Protein AF-A0A7S4L5T1-F1 (afdb_monomer_lite)

pLDDT: mean 71.1, std 13.65, range [40.5, 86.56]

Organism: NCBI:txid180227

Secondary structure (DSSP, 8-state):
---SSSSS-TTT---EEE-S--HHHHHHHHHHHTTS-HHHHTTEEE--SHHHHHHHHHHHS-TTTSBGGGTSSB--HHHHHHHTSS---

Sequence (89 aa):
MSDVDNDQYPERLGSLVVVNAPKALAVSWAIIRSWLDKRTQQKIQILHGRDEYLPVLTAMIDEDVIPVEYGGKGENLKGKKEAQMGESE

Structure (mmCIF, N/CA/C/O backbone):
data_AF-A0A7S4L5T1-F1
#
_entry.id   AF-A0A7S4L5T1-F1
#
loop_
_atom_site.group_PDB
_atom_site.id
_atom_site.type_symbol
_atom_site.label_atom_id
_atom_site.label_alt_id
_atom_site.label_comp_id
_atom_site.label_asym_id
_atom_site.label_entity_id
_atom_site.label_seq_id
_atom_site.pdbx_PDB_ins_code
_atom_site.Cartn_x
_atom_site.Cartn_y
_atom_site.Cartn_z
_atom_site.occupancy
_atom_site.B_iso_or_equiv
_atom_site.auth_seq_id
_atom_site.auth_comp_id
_atom_site.auth_asym_id
_atom_site.auth_atom_id
_atom_site.pdbx_PDB_model_num
ATOM 1 N N . MET A 1 1 ? 8.046 -27.665 -12.177 1.00 41.31 1 MET A N 1
ATOM 2 C CA . MET A 1 1 ? 7.380 -27.120 -13.376 1.00 41.31 1 MET A CA 1
ATOM 3 C C . MET A 1 1 ? 6.181 -26.328 -12.893 1.00 41.31 1 MET A C 1
ATOM 5 O O . MET A 1 1 ? 5.116 -26.898 -12.722 1.00 41.31 1 MET A O 1
ATOM 9 N N . SER A 1 2 ? 6.390 -25.054 -12.578 1.00 42.69 2 SER A N 1
ATOM 10 C CA . SER A 1 2 ? 5.350 -24.156 -12.059 1.00 42.69 2 SER A CA 1
ATOM 11 C C . SER A 1 2 ? 5.380 -22.878 -12.894 1.00 42.69 2 SER A C 1
ATOM 13 O O . SER A 1 2 ? 5.643 -21.803 -12.379 1.00 42.69 2 SER A O 1
ATOM 15 N N . ASP A 1 3 ? 5.237 -23.040 -14.208 1.00 50.50 3 ASP A N 1
ATOM 16 C CA . ASP A 1 3 ? 5.348 -21.955 -15.198 1.00 50.50 3 ASP A CA 1
ATOM 17 C C . ASP A 1 3 ? 3.977 -21.555 -15.779 1.00 50.50 3 ASP A C 1
ATOM 19 O O . ASP A 1 3 ? 3.868 -20.647 -16.587 1.00 50.50 3 ASP A O 1
ATOM 23 N N . VAL A 1 4 ? 2.893 -22.217 -15.358 1.00 52.84 4 VAL A N 1
ATOM 24 C CA . VAL A 1 4 ? 1.591 -22.115 -16.045 1.00 52.84 4 VAL A CA 1
ATOM 25 C C . VAL A 1 4 ? 0.722 -20.945 -15.555 1.00 52.84 4 VAL A C 1
ATOM 27 O O . VAL A 1 4 ? -0.237 -20.588 -16.230 1.00 52.84 4 VAL A O 1
ATOM 30 N N . ASP A 1 5 ? 1.055 -20.288 -14.440 1.00 52.00 5 ASP A N 1
ATOM 31 C CA . ASP A 1 5 ? 0.182 -19.237 -13.882 1.00 52.00 5 ASP A CA 1
ATOM 32 C C . ASP A 1 5 ? 0.565 -17.804 -14.308 1.00 52.00 5 ASP A C 1
ATOM 34 O O . ASP A 1 5 ? -0.294 -16.930 -14.400 1.00 52.00 5 ASP A O 1
ATOM 38 N N . ASN A 1 6 ? 1.839 -17.541 -14.631 1.00 49.56 6 ASN A N 1
ATOM 39 C CA . ASN A 1 6 ? 2.324 -16.162 -14.788 1.00 49.56 6 ASN A CA 1
ATOM 40 C C . ASN A 1 6 ? 2.167 -15.574 -16.207 1.00 49.56 6 ASN A C 1
ATOM 42 O O . ASN A 1 6 ? 2.227 -14.356 -16.362 1.00 49.56 6 ASN A O 1
ATOM 46 N N . ASP A 1 7 ? 1.964 -16.402 -17.237 1.00 53.75 7 ASP A N 1
ATOM 47 C CA . ASP A 1 7 ? 2.011 -15.942 -18.636 1.00 53.75 7 ASP A CA 1
ATOM 48 C C . ASP A 1 7 ? 0.625 -15.656 -19.253 1.00 53.75 7 ASP A C 1
ATOM 50 O O . ASP A 1 7 ? 0.498 -14.862 -20.180 1.00 53.75 7 ASP A O 1
ATOM 54 N N . GLN A 1 8 ? -0.454 -16.240 -18.719 1.00 52.59 8 GLN A N 1
ATOM 55 C CA . GLN A 1 8 ? -1.759 -16.235 -19.404 1.00 52.59 8 GLN A CA 1
ATOM 56 C C . GLN A 1 8 ? -2.743 -15.144 -18.943 1.00 52.59 8 GLN A C 1
ATOM 58 O O . GLN A 1 8 ? -3.754 -14.930 -19.609 1.00 52.59 8 GLN A O 1
ATOM 63 N N . TYR A 1 9 ? -2.472 -14.415 -17.848 1.00 51.09 9 TYR A N 1
ATOM 64 C CA . TYR A 1 9 ? -3.386 -13.368 -17.346 1.00 51.09 9 TYR A CA 1
ATOM 65 C C . TYR A 1 9 ? -2.712 -12.105 -16.765 1.00 51.09 9 TYR A C 1
ATOM 67 O O . TYR A 1 9 ? -3.135 -11.615 -15.712 1.00 51.09 9 TYR A O 1
ATOM 75 N N . PRO A 1 10 ? -1.736 -11.477 -17.450 1.00 47.38 10 PRO A N 1
ATOM 76 C CA . PRO A 1 10 ? -1.118 -10.233 -16.968 1.00 47.38 10 PRO A CA 1
ATOM 77 C C . PRO A 1 10 ? -2.100 -9.042 -16.860 1.00 47.38 10 PRO A C 1
ATOM 79 O O . PRO A 1 10 ? -1.779 -8.009 -16.257 1.00 47.38 10 PRO A O 1
ATOM 82 N N . GLU A 1 11 ? -3.307 -9.169 -17.425 1.00 48.09 11 GLU A N 1
ATOM 83 C CA . GLU A 1 11 ? -4.318 -8.108 -17.515 1.00 48.09 11 GLU A CA 1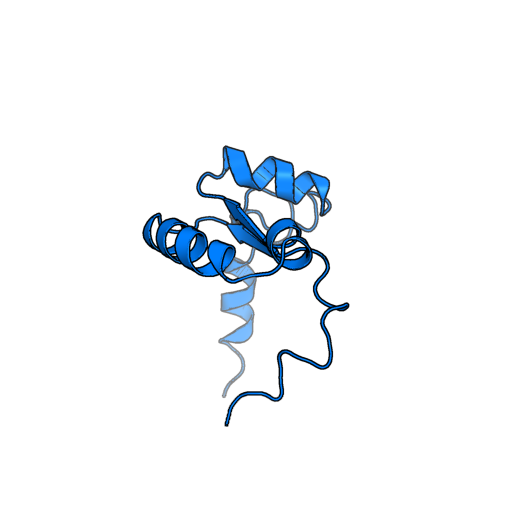
ATOM 84 C C . GLU A 1 11 ? -5.440 -8.183 -16.469 1.00 48.09 11 GLU A C 1
ATOM 86 O O . GLU A 1 11 ? -6.216 -7.238 -16.363 1.00 48.09 11 GLU A O 1
ATOM 91 N N . ARG A 1 12 ? -5.533 -9.248 -15.657 1.00 54.19 12 ARG A N 1
ATOM 92 C CA . ARG A 1 12 ? -6.579 -9.325 -14.612 1.00 54.19 12 ARG A CA 1
ATOM 93 C C . ARG A 1 12 ? -6.190 -8.660 -13.296 1.00 54.19 12 ARG A C 1
ATOM 95 O O . ARG A 1 12 ? -7.061 -8.234 -12.544 1.00 54.19 12 ARG A O 1
ATOM 102 N N . LEU A 1 13 ? -4.895 -8.545 -13.021 1.00 58.59 13 LEU A N 1
ATOM 103 C CA . LEU A 1 13 ? -4.393 -7.894 -11.815 1.00 58.59 13 LEU A CA 1
ATOM 104 C C . LEU A 1 13 ? -4.178 -6.401 -12.112 1.00 58.59 13 LEU A C 1
ATOM 106 O O . LEU A 1 13 ? -3.185 -6.004 -12.733 1.00 58.59 13 LEU A O 1
ATOM 110 N N . GLY A 1 14 ? -5.176 -5.589 -11.751 1.00 63.97 14 GLY A N 1
ATOM 111 C CA . GLY A 1 14 ? -5.196 -4.141 -11.986 1.00 63.97 14 GLY A CA 1
ATOM 112 C C . GLY A 1 14 ? -4.240 -3.374 -11.070 1.00 63.97 14 GLY A C 1
ATOM 113 O O . GLY A 1 14 ? -3.427 -2.591 -11.553 1.00 63.97 14 GLY A O 1
ATOM 114 N N . SER A 1 15 ? -4.292 -3.642 -9.764 1.00 69.38 15 SER A N 1
ATOM 115 C CA . SER A 1 15 ? -3.434 -3.037 -8.738 1.00 69.38 15 SER A CA 1
ATOM 116 C C . SER A 1 15 ? -3.344 -3.986 -7.538 1.00 69.38 15 SER A C 1
ATOM 118 O O . SER A 1 15 ? -4.346 -4.591 -7.161 1.00 69.38 15 SER A O 1
ATOM 120 N N . LEU A 1 16 ? -2.154 -4.150 -6.961 1.00 79.50 16 LEU A N 1
ATOM 121 C CA . LEU A 1 16 ? -1.893 -4.962 -5.774 1.00 79.50 16 LEU A CA 1
ATOM 122 C C . LEU A 1 16 ? -1.343 -4.062 -4.673 1.00 79.50 16 LEU A C 1
ATOM 124 O O . LEU A 1 16 ? -0.266 -3.486 -4.808 1.00 79.50 16 LEU A O 1
ATOM 128 N N . VAL A 1 17 ? -2.076 -3.973 -3.568 1.00 80.12 17 VAL A N 1
ATOM 129 C CA . VAL A 1 17 ? -1.685 -3.183 -2.401 1.00 80.12 17 VAL A CA 1
ATOM 130 C C . VAL A 1 17 ? -1.446 -4.132 -1.239 1.00 80.12 17 VAL A C 1
ATOM 132 O O . VAL A 1 17 ? -2.369 -4.788 -0.761 1.00 80.12 17 VAL A O 1
ATOM 135 N N . VAL A 1 18 ? -0.201 -4.215 -0.783 1.00 80.94 18 VAL A N 1
ATOM 136 C CA . VAL A 1 18 ? 0.155 -4.954 0.427 1.00 80.94 18 VAL A CA 1
ATOM 137 C C . VAL A 1 18 ? 0.124 -3.985 1.600 1.00 80.94 18 VAL A C 1
ATOM 139 O O . VAL A 1 18 ? 0.904 -3.035 1.637 1.00 80.94 18 VAL A O 1
ATOM 142 N N . VAL A 1 19 ? -0.770 -4.235 2.555 1.00 80.88 19 VAL A N 1
ATOM 143 C CA . VAL A 1 19 ? -0.953 -3.426 3.768 1.00 80.88 19 VAL A CA 1
ATOM 144 C C . VAL A 1 19 ? -0.401 -4.144 4.995 1.00 80.88 19 VAL A C 1
ATOM 146 O O . VAL A 1 19 ? -0.417 -5.373 5.052 1.00 80.88 19 VAL A O 1
ATOM 149 N N . ASN A 1 20 ? 0.081 -3.382 5.983 1.00 74.38 20 ASN A N 1
ATOM 150 C CA . ASN A 1 20 ? 0.726 -3.916 7.192 1.00 74.38 20 ASN A CA 1
ATOM 151 C C . ASN A 1 20 ? 1.914 -4.852 6.874 1.00 74.38 20 ASN A C 1
ATOM 153 O O . ASN A 1 20 ? 2.141 -5.864 7.542 1.00 74.38 20 ASN A O 1
ATOM 157 N N . ALA A 1 21 ? 2.658 -4.541 5.811 1.00 75.12 21 ALA A N 1
ATOM 158 C CA . ALA A 1 21 ? 3.798 -5.345 5.408 1.00 75.12 21 ALA A CA 1
ATOM 159 C C . ALA A 1 21 ? 4.918 -5.264 6.464 1.00 75.12 21 ALA A C 1
ATOM 161 O O . ALA A 1 21 ? 5.344 -4.163 6.827 1.00 75.12 21 ALA A O 1
ATOM 162 N N . PRO A 1 22 ? 5.461 -6.399 6.943 1.00 77.44 22 PRO A N 1
ATOM 163 C CA . PRO A 1 22 ? 6.654 -6.367 7.775 1.00 77.44 22 PRO A CA 1
ATOM 164 C C . PRO A 1 22 ? 7.833 -5.839 6.949 1.00 77.44 22 PRO A C 1
ATOM 166 O O . PRO A 1 22 ? 7.960 -6.157 5.768 1.00 77.44 22 PRO A O 1
ATOM 169 N N . LYS A 1 23 ? 8.750 -5.091 7.577 1.00 77.12 23 LYS A N 1
ATOM 170 C CA . LYS A 1 23 ? 9.926 -4.498 6.900 1.00 77.12 23 LYS A CA 1
ATOM 171 C C . LYS A 1 23 ? 10.736 -5.510 6.078 1.00 77.12 23 LYS A C 1
ATOM 173 O O . LYS A 1 23 ? 11.303 -5.153 5.050 1.00 77.12 23 LYS A O 1
ATOM 178 N N . ALA A 1 24 ? 10.762 -6.774 6.505 1.00 82.81 24 ALA A N 1
ATOM 179 C CA . ALA A 1 24 ? 11.398 -7.861 5.766 1.00 82.81 24 ALA A CA 1
ATOM 180 C C . ALA A 1 24 ? 10.818 -8.025 4.348 1.00 82.81 24 ALA A C 1
ATOM 182 O O . ALA A 1 24 ? 11.575 -8.186 3.396 1.00 82.81 24 ALA A O 1
ATOM 183 N N . LEU A 1 25 ? 9.497 -7.899 4.191 1.00 82.94 25 LEU A N 1
ATOM 184 C CA . LEU A 1 25 ? 8.829 -8.005 2.896 1.00 82.94 25 LEU A CA 1
ATOM 185 C C . LEU A 1 25 ? 9.213 -6.851 1.964 1.00 82.94 25 LEU A C 1
ATOM 187 O O . LEU A 1 25 ? 9.426 -7.078 0.778 1.00 82.94 25 LEU A O 1
ATOM 191 N N . ALA A 1 26 ? 9.362 -5.632 2.485 1.00 80.81 26 ALA A N 1
ATOM 192 C CA . ALA A 1 26 ? 9.804 -4.494 1.682 1.00 80.81 26 ALA A CA 1
ATOM 193 C C . ALA A 1 26 ? 11.256 -4.626 1.211 1.00 80.81 26 ALA A C 1
ATOM 195 O O . ALA A 1 26 ? 11.576 -4.251 0.083 1.00 80.81 26 ALA 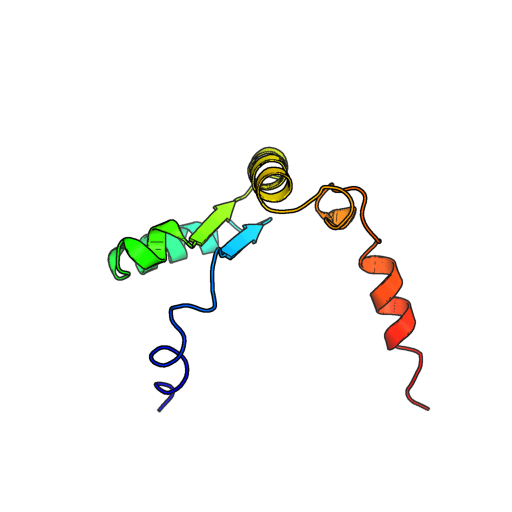A O 1
ATOM 196 N N . VAL A 1 27 ? 12.127 -5.210 2.038 1.00 83.94 27 VAL A N 1
ATOM 197 C CA . VAL A 1 27 ? 13.507 -5.523 1.642 1.00 83.94 27 VAL A CA 1
ATOM 198 C C . VAL A 1 27 ? 13.519 -6.581 0.538 1.00 83.94 27 VAL A C 1
ATOM 200 O O . VAL A 1 27 ? 14.158 -6.378 -0.493 1.00 83.94 27 VAL A O 1
ATOM 203 N N . SER A 1 28 ? 12.764 -7.672 0.693 1.00 84.81 28 SER A N 1
ATOM 204 C CA . SER A 1 28 ? 12.615 -8.686 -0.358 1.00 84.81 28 SER A CA 1
ATOM 205 C C . SER A 1 28 ? 12.025 -8.094 -1.641 1.00 84.81 28 SER A C 1
ATOM 207 O O . SER A 1 28 ? 12.508 -8.382 -2.735 1.00 84.81 28 SER A O 1
ATOM 209 N N . TRP A 1 29 ? 11.043 -7.198 -1.526 1.00 83.38 29 TRP A N 1
ATOM 210 C CA . TRP A 1 29 ? 10.448 -6.496 -2.660 1.00 83.38 29 TRP A CA 1
ATOM 211 C C . TRP A 1 29 ? 11.437 -5.588 -3.391 1.00 83.38 29 TRP A C 1
ATOM 213 O O . TRP A 1 29 ? 11.414 -5.527 -4.616 1.00 83.38 29 TRP A O 1
ATOM 223 N N . ALA A 1 30 ? 12.354 -4.926 -2.680 1.00 81.88 30 ALA A N 1
ATOM 224 C CA . ALA A 1 30 ? 13.406 -4.117 -3.298 1.00 81.88 30 ALA A CA 1
ATOM 225 C C . ALA A 1 30 ? 14.364 -4.951 -4.173 1.00 81.88 30 ALA A C 1
ATOM 227 O O . ALA A 1 30 ? 14.882 -4.461 -5.182 1.00 81.88 30 ALA A O 1
ATOM 228 N N . ILE A 1 31 ? 14.562 -6.221 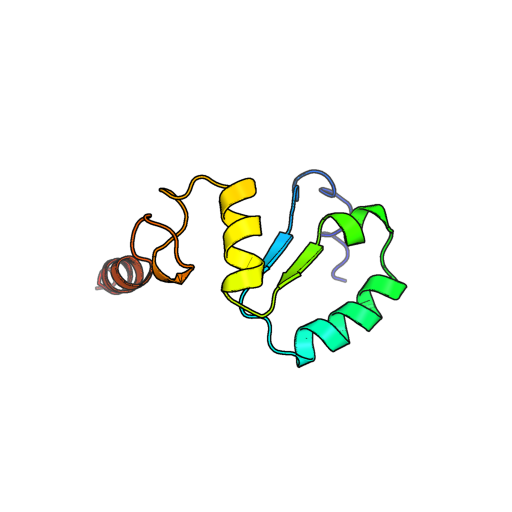-3.818 1.00 86.56 31 ILE A N 1
ATOM 229 C CA . ILE A 1 31 ? 15.354 -7.168 -4.607 1.00 86.56 31 ILE A CA 1
ATOM 230 C C . ILE A 1 31 ? 14.537 -7.635 -5.818 1.00 86.56 31 ILE A C 1
ATOM 232 O O . ILE A 1 31 ? 15.000 -7.510 -6.951 1.00 86.56 31 ILE A O 1
ATOM 236 N N . ILE A 1 32 ? 13.295 -8.081 -5.594 1.00 82.81 32 ILE A N 1
ATOM 237 C CA . ILE A 1 32 ? 12.404 -8.613 -6.640 1.00 82.81 32 ILE A CA 1
ATOM 238 C C . ILE A 1 32 ? 12.077 -7.549 -7.692 1.00 82.81 32 ILE A C 1
ATOM 240 O O . ILE A 1 32 ? 12.132 -7.824 -8.888 1.00 82.81 32 ILE A O 1
ATOM 244 N N . ARG A 1 33 ? 11.801 -6.306 -7.280 1.00 79.94 33 ARG A N 1
ATOM 245 C CA . ARG A 1 33 ? 11.490 -5.216 -8.214 1.00 79.94 33 ARG A CA 1
ATOM 246 C C . ARG A 1 33 ? 12.634 -4.942 -9.187 1.00 79.94 33 ARG A C 1
ATOM 248 O O . ARG A 1 33 ? 12.375 -4.503 -10.293 1.00 79.94 33 ARG A O 1
ATOM 255 N N . SER A 1 34 ? 13.886 -5.199 -8.802 1.00 81.75 34 SER A N 1
ATOM 256 C CA . SER A 1 34 ? 15.037 -4.977 -9.688 1.00 81.75 34 SER A CA 1
ATOM 257 C C . SER A 1 34 ? 15.067 -5.975 -10.853 1.00 81.75 34 SER A C 1
ATOM 259 O O . SER A 1 34 ? 15.740 -5.731 -11.847 1.00 81.75 34 SER A O 1
ATOM 261 N N . TRP A 1 35 ? 14.330 -7.081 -10.726 1.00 82.69 35 TRP A N 1
ATOM 262 C CA . TRP A 1 35 ? 14.200 -8.135 -11.729 1.00 82.69 35 TRP A CA 1
ATOM 263 C C . TRP A 1 35 ? 12.876 -8.037 -12.502 1.00 82.69 35 TRP A C 1
ATOM 265 O O . TRP A 1 35 ? 12.723 -8.671 -13.540 1.00 82.69 35 TRP A O 1
ATOM 275 N N . LEU A 1 36 ? 11.915 -7.256 -12.000 1.00 78.88 36 LEU A N 1
ATOM 276 C CA . LEU A 1 36 ? 10.566 -7.144 -12.544 1.00 78.88 36 LEU A CA 1
ATOM 277 C C . LEU A 1 36 ? 10.447 -5.956 -13.502 1.00 78.88 36 LEU A C 1
ATOM 279 O O . LEU A 1 36 ? 11.013 -4.892 -13.260 1.00 78.88 36 LEU A O 1
ATOM 283 N N . ASP A 1 37 ? 9.645 -6.099 -14.551 1.00 80.06 37 ASP A N 1
ATOM 284 C CA . ASP A 1 37 ? 9.405 -5.024 -15.511 1.00 80.06 37 ASP A CA 1
ATOM 285 C C . ASP A 1 37 ? 8.692 -3.816 -14.879 1.00 80.06 37 ASP A C 1
ATOM 287 O O . ASP A 1 37 ? 7.853 -3.963 -13.981 1.00 80.06 37 ASP A O 1
ATOM 291 N N . LYS A 1 38 ? 8.971 -2.600 -15.373 1.00 77.31 38 LYS A N 1
ATOM 292 C CA . LYS A 1 38 ? 8.421 -1.352 -14.796 1.00 77.31 38 LYS A CA 1
ATOM 293 C C . LYS A 1 38 ? 6.890 -1.345 -14.759 1.00 77.31 38 LYS A C 1
ATOM 295 O O . LYS A 1 38 ? 6.303 -0.804 -13.824 1.00 77.31 38 LYS A O 1
ATOM 300 N N . ARG A 1 39 ? 6.250 -1.985 -15.744 1.00 76.31 39 ARG A N 1
ATOM 301 C CA . ARG A 1 39 ? 4.788 -2.131 -15.829 1.00 76.31 39 ARG A CA 1
ATOM 302 C C . ARG A 1 39 ? 4.218 -2.897 -14.633 1.00 76.31 39 ARG A C 1
ATOM 304 O O . ARG A 1 39 ? 3.150 -2.549 -14.144 1.00 76.31 39 ARG A O 1
ATOM 311 N N . THR A 1 40 ? 4.929 -3.909 -14.146 1.00 77.12 40 THR A N 1
ATOM 312 C CA . THR A 1 40 ? 4.500 -4.728 -13.005 1.00 77.12 40 THR A CA 1
ATOM 313 C C . THR A 1 40 ? 4.859 -4.058 -11.682 1.00 77.12 40 THR A C 1
ATOM 315 O O . THR A 1 40 ? 4.072 -4.102 -10.742 1.00 77.12 40 THR A O 1
ATOM 318 N N . GLN A 1 41 ? 5.994 -3.351 -11.623 1.00 78.81 41 GLN A N 1
ATOM 319 C CA . GLN A 1 41 ? 6.373 -2.562 -10.445 1.00 78.81 41 GLN A CA 1
ATOM 320 C C . GLN A 1 41 ? 5.345 -1.472 -10.119 1.00 78.81 41 GLN A C 1
ATOM 322 O O . GLN A 1 41 ? 5.023 -1.270 -8.955 1.00 78.81 41 GLN A O 1
ATOM 327 N N . GLN A 1 42 ? 4.808 -0.787 -11.135 1.00 78.12 42 GLN A N 1
ATOM 328 C CA . GLN A 1 42 ? 3.811 0.272 -10.939 1.00 78.12 42 GLN A CA 1
ATOM 329 C C . GLN A 1 42 ? 2.477 -0.240 -10.387 1.00 78.12 42 GLN A C 1
ATOM 331 O O . GLN A 1 42 ? 1.750 0.519 -9.751 1.00 78.12 42 GLN A O 1
ATOM 336 N N . LYS A 1 43 ? 2.160 -1.519 -10.608 1.00 78.50 43 LYS A N 1
ATOM 337 C CA . LYS A 1 43 ? 0.936 -2.141 -10.096 1.00 78.50 43 LYS A CA 1
ATOM 338 C C . LYS A 1 43 ? 1.049 -2.551 -8.630 1.00 78.50 43 LYS A C 1
ATOM 340 O O . LYS A 1 43 ? 0.019 -2.771 -8.010 1.00 78.50 43 LYS A O 1
ATOM 345 N N . ILE A 1 44 ? 2.259 -2.700 -8.087 1.00 81.38 44 ILE A N 1
ATOM 346 C CA . ILE A 1 44 ? 2.481 -3.290 -6.764 1.00 81.38 44 ILE A CA 1
ATOM 347 C C . ILE A 1 44 ? 2.948 -2.213 -5.784 1.00 81.38 44 ILE A C 1
ATOM 349 O O . ILE A 1 44 ? 4.040 -1.661 -5.910 1.00 81.38 44 ILE A O 1
ATOM 353 N N . GLN A 1 45 ? 2.123 -1.947 -4.776 1.00 81.38 45 GLN A N 1
ATOM 354 C CA . GLN A 1 45 ? 2.385 -0.971 -3.723 1.00 81.38 45 GLN A CA 1
ATOM 355 C C . GLN A 1 45 ? 2.505 -1.688 -2.381 1.00 81.38 45 GLN A C 1
ATOM 357 O O . GLN A 1 45 ? 1.595 -2.402 -1.969 1.00 81.38 45 GLN A O 1
ATOM 362 N N . ILE A 1 46 ? 3.633 -1.506 -1.695 1.00 82.69 46 ILE A N 1
ATOM 363 C CA . ILE A 1 46 ? 3.860 -2.061 -0.357 1.00 82.69 46 ILE A CA 1
ATOM 364 C C . ILE A 1 46 ? 3.846 -0.916 0.642 1.00 82.69 46 ILE A C 1
ATOM 366 O O . ILE A 1 46 ? 4.710 -0.042 0.599 1.00 82.69 46 ILE A O 1
ATOM 370 N N . LEU A 1 47 ? 2.863 -0.942 1.533 1.00 83.25 47 LEU A N 1
ATOM 371 C CA . LEU A 1 47 ? 2.565 0.121 2.480 1.00 83.25 47 LEU A CA 1
ATOM 372 C C . LEU A 1 47 ? 2.663 -0.445 3.900 1.00 83.25 47 LEU A C 1
ATOM 374 O O . LEU A 1 47 ? 2.176 -1.542 4.194 1.00 83.25 47 LEU A O 1
ATOM 378 N N . HIS A 1 48 ? 3.338 0.289 4.780 1.00 74.38 48 HIS A N 1
ATOM 379 C CA . HIS A 1 48 ? 3.709 -0.212 6.103 1.00 74.38 48 HIS A CA 1
ATOM 380 C C . HIS A 1 48 ? 2.769 0.323 7.179 1.00 74.38 48 HIS A C 1
ATOM 382 O O . HIS A 1 48 ? 2.293 -0.444 8.015 1.00 74.38 48 HIS A O 1
ATOM 388 N N . GLY A 1 49 ? 2.493 1.627 7.154 1.00 78.12 49 GLY A N 1
ATOM 389 C CA . GLY A 1 49 ? 1.636 2.300 8.123 1.00 78.12 49 GLY A CA 1
ATOM 390 C C . GLY A 1 49 ? 0.182 2.413 7.679 1.00 78.12 49 GLY A C 1
ATOM 391 O O . GLY A 1 49 ? -0.111 2.543 6.491 1.00 78.12 49 GLY A O 1
ATOM 392 N N . ARG A 1 50 ? -0.732 2.438 8.658 1.00 75.44 50 ARG A N 1
ATOM 393 C CA . ARG A 1 50 ? -2.155 2.735 8.427 1.00 75.44 50 ARG A CA 1
ATOM 394 C C . ARG A 1 50 ? -2.340 4.069 7.722 1.00 75.44 50 ARG A C 1
ATOM 396 O O . ARG A 1 50 ? -3.057 4.119 6.737 1.00 75.44 50 ARG A O 1
ATOM 403 N N . ASP A 1 51 ? -1.621 5.100 8.143 1.00 80.06 51 ASP A N 1
ATOM 404 C CA . ASP A 1 51 ? -1.645 6.420 7.508 1.00 80.06 51 ASP A CA 1
ATOM 405 C C . ASP A 1 51 ? -1.155 6.417 6.051 1.00 80.06 51 ASP A C 1
ATOM 407 O O . ASP A 1 51 ? -1.526 7.297 5.280 1.00 80.06 51 ASP A O 1
ATOM 411 N N . GLU A 1 52 ? -0.353 5.425 5.649 1.00 80.38 52 GLU A N 1
ATOM 412 C CA . GLU A 1 52 ? 0.127 5.290 4.270 1.00 80.38 52 GLU A CA 1
ATOM 413 C C . GLU A 1 52 ? -0.867 4.524 3.394 1.00 80.38 52 GLU A C 1
ATOM 415 O O . GLU A 1 52 ? -1.126 4.928 2.261 1.00 80.38 52 GLU A O 1
ATOM 420 N N . TYR A 1 53 ? -1.438 3.421 3.898 1.00 84.06 53 TYR A N 1
ATOM 421 C CA . TYR A 1 53 ? -2.343 2.597 3.095 1.00 84.06 53 TYR A CA 1
ATOM 422 C C . TYR A 1 53 ? -3.788 3.062 3.078 1.00 84.06 53 TYR A C 1
ATOM 424 O O . TYR A 1 53 ? -4.465 2.833 2.082 1.00 84.06 53 TYR A O 1
ATOM 432 N N . LEU A 1 54 ? -4.270 3.716 4.133 1.00 82.94 54 LEU A N 1
ATOM 433 C CA . LEU A 1 54 ? -5.644 4.203 4.200 1.00 82.94 54 LEU A CA 1
ATOM 434 C C . LEU A 1 54 ? 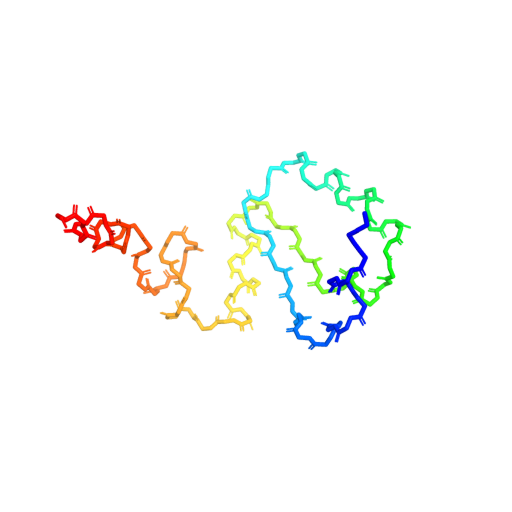-5.995 5.152 3.040 1.00 82.94 54 LEU A C 1
ATOM 436 O O . LEU A 1 54 ? -6.949 4.853 2.328 1.00 82.94 54 LEU A O 1
ATOM 440 N N . PRO A 1 55 ? -5.232 6.236 2.770 1.00 84.31 55 PRO A N 1
ATOM 441 C CA . PRO A 1 55 ? -5.569 7.152 1.678 1.00 84.31 55 PRO A CA 1
ATOM 442 C C . PRO A 1 55 ? -5.487 6.477 0.306 1.00 84.31 55 PRO A C 1
ATOM 444 O O . PRO A 1 55 ? -6.271 6.784 -0.588 1.00 84.31 55 PRO A O 1
ATOM 447 N N . VAL A 1 56 ? -4.556 5.535 0.144 1.00 83.69 56 VAL A N 1
ATOM 448 C CA . VAL A 1 56 ? -4.362 4.772 -1.092 1.00 83.69 56 VAL A CA 1
ATOM 449 C C . VAL A 1 56 ? -5.535 3.812 -1.327 1.00 83.69 56 VAL A C 1
ATOM 451 O O . VAL A 1 56 ? -6.043 3.731 -2.443 1.00 83.69 56 VAL A O 1
ATOM 454 N N . LEU A 1 57 ? -6.010 3.134 -0.278 1.00 82.00 57 LEU A N 1
ATOM 455 C CA . LEU A 1 57 ? -7.192 2.276 -0.337 1.00 82.00 57 LEU A CA 1
ATOM 456 C C . LEU A 1 57 ? -8.458 3.083 -0.625 1.00 82.00 57 LEU A C 1
ATOM 458 O O . LEU A 1 57 ? -9.168 2.729 -1.557 1.00 82.00 57 LEU A O 1
ATOM 462 N N . THR A 1 58 ? -8.712 4.175 0.103 1.00 83.12 58 THR A N 1
ATOM 463 C CA . THR A 1 58 ? -9.911 5.013 -0.088 1.00 83.12 58 THR A CA 1
ATOM 464 C C . THR A 1 58 ? -9.944 5.695 -1.463 1.00 83.12 58 THR A C 1
ATOM 466 O O . THR A 1 58 ? -11.013 6.008 -1.973 1.00 83.12 58 THR A O 1
ATOM 469 N N . ALA A 1 59 ? -8.788 5.912 -2.100 1.00 84.00 59 ALA A N 1
ATOM 470 C CA . ALA A 1 59 ? -8.721 6.430 -3.469 1.00 84.00 59 ALA A CA 1
ATOM 471 C C . ALA A 1 59 ? -9.055 5.375 -4.540 1.00 84.00 59 ALA A C 1
ATOM 473 O O . ALA A 1 59 ? -9.457 5.731 -5.647 1.00 84.00 59 ALA A O 1
ATOM 474 N N . MET A 1 60 ? -8.851 4.089 -4.242 1.00 77.75 60 MET A N 1
ATOM 475 C CA . MET A 1 60 ? -9.111 2.980 -5.170 1.00 77.75 60 MET A CA 1
ATOM 476 C C . MET A 1 60 ? -10.458 2.301 -4.932 1.00 77.75 60 MET A C 1
ATOM 478 O O . MET A 1 60 ? -11.021 1.722 -5.860 1.00 77.75 60 MET A O 1
ATOM 482 N N . ILE A 1 61 ? -10.941 2.322 -3.694 1.00 80.00 61 ILE A N 1
ATOM 483 C CA . ILE A 1 61 ? -12.096 1.568 -3.231 1.00 80.00 61 ILE A CA 1
ATOM 484 C C . ILE A 1 61 ? -12.905 2.457 -2.283 1.00 80.00 61 ILE A C 1
ATOM 486 O O . ILE A 1 61 ? -12.331 3.167 -1.461 1.00 80.00 61 ILE A O 1
ATOM 490 N N . ASP A 1 62 ? -14.232 2.400 -2.379 1.00 80.94 62 ASP A N 1
ATOM 491 C CA . ASP A 1 62 ? -15.126 3.158 -1.503 1.00 80.94 62 ASP A CA 1
ATOM 492 C C . ASP A 1 62 ? -14.911 2.817 -0.020 1.00 80.94 62 ASP A C 1
ATOM 494 O O . ASP A 1 62 ? -14.683 1.665 0.358 1.00 80.94 62 ASP A O 1
ATOM 498 N N . GLU A 1 63 ? -15.028 3.820 0.850 1.00 77.31 63 GLU A N 1
ATOM 499 C CA . GLU A 1 63 ? -14.822 3.646 2.293 1.00 77.31 63 GLU A CA 1
ATOM 500 C C . GLU A 1 63 ? -15.798 2.641 2.924 1.00 77.31 63 GLU A C 1
ATOM 502 O O . GLU A 1 63 ? -15.452 1.993 3.913 1.00 77.31 63 GLU A O 1
ATOM 507 N N . ASP A 1 64 ? -16.978 2.474 2.325 1.00 78.12 64 ASP A N 1
ATOM 508 C CA . ASP A 1 64 ? -18.057 1.594 2.789 1.00 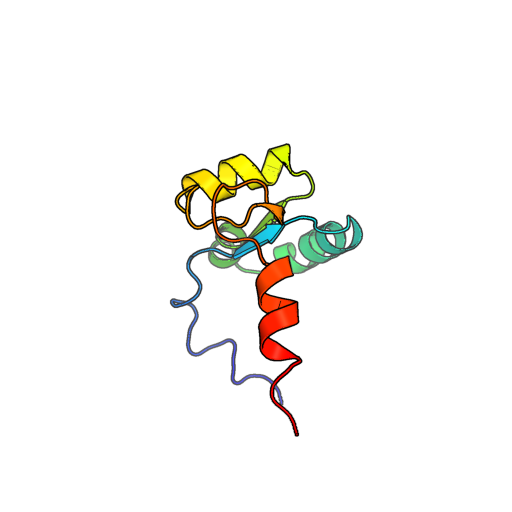78.12 64 ASP A CA 1
ATOM 509 C C . ASP A 1 64 ? -17.786 0.105 2.518 1.00 78.12 64 ASP A C 1
ATOM 511 O O . ASP A 1 64 ? -18.369 -0.771 3.146 1.00 78.12 64 ASP A O 1
ATOM 515 N N . VAL A 1 65 ? -16.859 -0.212 1.611 1.00 78.94 65 VAL A N 1
ATOM 516 C CA . VAL A 1 65 ? -16.469 -1.602 1.316 1.00 78.94 65 VAL A CA 1
ATOM 517 C C . VAL A 1 65 ? -15.123 -1.979 1.929 1.00 78.94 65 VAL A C 1
ATOM 519 O O . VAL A 1 65 ? -14.774 -3.159 1.980 1.00 78.94 65 VAL A O 1
ATOM 522 N N . ILE A 1 66 ? -14.367 -0.997 2.427 1.00 81.38 66 ILE A N 1
ATOM 523 C CA . ILE A 1 66 ? -13.124 -1.240 3.156 1.00 81.38 66 ILE A CA 1
ATOM 524 C C . ILE A 1 66 ? -13.485 -1.687 4.579 1.00 81.38 66 ILE A C 1
ATOM 526 O O . ILE A 1 66 ? -14.125 -0.932 5.313 1.00 81.38 66 ILE A O 1
ATOM 530 N N . PRO A 1 67 ? -13.050 -2.877 5.019 1.00 81.62 67 PRO A N 1
ATOM 531 C CA . PRO A 1 67 ? -13.343 -3.353 6.363 1.00 81.62 67 PRO A CA 1
ATOM 532 C C . PRO A 1 67 ? -12.814 -2.421 7.454 1.00 81.62 67 PRO A C 1
ATOM 534 O O . PRO A 1 67 ? -11.719 -1.861 7.331 1.00 81.62 67 PRO A O 1
ATOM 537 N N . VAL A 1 68 ? -13.532 -2.349 8.578 1.00 80.19 68 VAL A N 1
ATOM 538 C CA . VAL A 1 68 ? -13.122 -1.563 9.761 1.00 80.19 68 VAL A CA 1
ATOM 539 C C . VAL A 1 68 ? -11.715 -1.889 10.280 1.00 80.19 68 VAL A C 1
ATOM 541 O O . VAL A 1 68 ? -11.022 -0.997 10.764 1.00 80.19 68 VAL A O 1
ATOM 544 N N . GLU A 1 69 ? -11.248 -3.131 10.122 1.00 78.00 69 GLU A N 1
ATOM 545 C CA . GLU A 1 69 ? -9.897 -3.570 10.523 1.00 78.00 69 GLU A CA 1
ATOM 546 C C . GLU A 1 69 ? -8.790 -2.844 9.738 1.00 78.00 69 GLU A C 1
ATOM 548 O O . GLU A 1 69 ? -7.706 -2.593 10.261 1.00 78.00 69 GLU A O 1
ATOM 553 N N . TYR A 1 70 ? -9.079 -2.464 8.490 1.00 75.12 70 TYR A N 1
ATOM 554 C CA . TYR A 1 70 ? -8.195 -1.669 7.639 1.00 75.12 70 TYR A CA 1
ATOM 555 C C . TYR A 1 70 ? -8.519 -0.174 7.708 1.00 75.12 70 TYR A C 1
ATOM 557 O O . TYR A 1 70 ? -7.918 0.614 6.993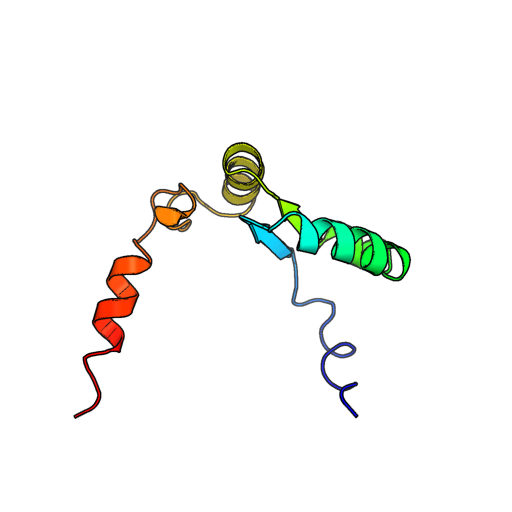 1.00 75.12 70 TYR A O 1
ATOM 565 N N . GLY A 1 71 ? -9.441 0.231 8.586 1.00 74.81 71 GLY A N 1
ATOM 566 C CA . GLY A 1 71 ? -9.802 1.618 8.848 1.00 74.81 71 GLY A CA 1
ATOM 567 C C . GLY A 1 71 ? -10.867 2.227 7.940 1.00 74.81 71 GLY A C 1
ATOM 568 O O . GLY A 1 71 ? -11.042 3.443 7.994 1.00 74.81 71 GLY A O 1
ATOM 569 N N . GLY A 1 72 ? -11.575 1.413 7.157 1.00 79.56 72 GLY A N 1
ATOM 570 C CA . GLY A 1 72 ? -12.792 1.838 6.463 1.00 79.56 72 GLY A CA 1
ATOM 571 C C . GLY A 1 72 ? -14.042 1.771 7.346 1.00 79.56 72 GLY A C 1
ATOM 572 O O . GLY A 1 72 ? -13.954 1.602 8.565 1.00 79.56 72 GLY A O 1
ATOM 573 N N . LYS A 1 73 ? -15.213 1.902 6.719 1.00 78.50 73 LYS A N 1
ATOM 574 C CA . LYS A 1 73 ? -16.540 1.828 7.354 1.00 78.50 73 LYS A CA 1
ATOM 575 C C . LYS A 1 73 ? -17.313 0.547 7.017 1.00 78.50 73 LYS A C 1
ATOM 577 O O . LYS A 1 73 ? -18.407 0.359 7.539 1.00 78.50 73 LYS A O 1
ATOM 582 N N . GLY A 1 74 ? -16.750 -0.329 6.188 1.00 76.75 74 GLY A N 1
ATOM 583 C CA . GLY A 1 74 ? -17.392 -1.565 5.750 1.00 76.75 74 GLY A CA 1
ATOM 584 C C . GLY A 1 74 ? -17.451 -2.676 6.792 1.00 76.75 74 GLY A C 1
ATOM 585 O O . GLY A 1 74 ? -16.904 -2.570 7.892 1.00 76.75 74 GLY A O 1
ATOM 586 N N . GLU A 1 75 ? -18.116 -3.777 6.429 1.00 74.12 75 GLU A N 1
ATOM 587 C CA . GLU A 1 75 ? -18.365 -4.916 7.321 1.00 74.12 75 GLU A CA 1
ATOM 588 C C . GLU A 1 75 ? -17.099 -5.420 8.038 1.00 74.12 75 GLU A C 1
ATOM 590 O O . GLU A 1 75 ? -16.003 -5.521 7.477 1.00 74.12 75 GLU A O 1
ATOM 595 N N . ASN A 1 76 ? -17.266 -5.798 9.307 1.00 69.19 76 ASN A N 1
ATOM 596 C CA . ASN A 1 76 ? -16.180 -6.311 10.127 1.00 69.19 76 ASN A CA 1
ATOM 597 C C . ASN A 1 76 ? -15.804 -7.744 9.712 1.00 69.19 76 ASN A C 1
ATOM 599 O O . ASN A 1 76 ? -16.595 -8.678 9.846 1.00 69.19 76 ASN A O 1
ATOM 603 N N . LEU A 1 77 ? -14.559 -7.934 9.266 1.00 66.56 77 LEU A N 1
ATOM 604 C CA . LEU A 1 77 ? -14.030 -9.248 8.878 1.00 66.56 77 LEU A CA 1
ATOM 605 C C . LEU A 1 77 ? -14.007 -10.255 10.032 1.00 66.56 77 LEU A C 1
ATOM 607 O O . LEU A 1 77 ? -14.126 -11.459 9.805 1.00 66.56 77 LEU A O 1
ATOM 611 N N . LYS A 1 78 ? -13.867 -9.781 11.271 1.00 58.91 78 LYS A N 1
ATOM 612 C CA . LYS A 1 78 ? -13.808 -10.630 12.461 1.00 58.91 78 LYS A CA 1
ATOM 613 C C . LYS A 1 78 ? -15.145 -11.334 12.716 1.00 58.91 78 LYS A C 1
ATOM 615 O O . LYS A 1 78 ? -15.133 -12.498 13.095 1.00 58.91 78 LYS A O 1
ATOM 620 N N . GLY A 1 79 ? -16.266 -10.689 12.378 1.00 53.53 79 GLY A N 1
ATOM 621 C CA . GLY A 1 79 ? -17.607 -11.276 12.492 1.00 53.53 79 GLY A CA 1
ATOM 622 C C . GLY A 1 79 ? -17.896 -12.392 11.479 1.00 53.53 79 GLY A C 1
ATOM 623 O O . GLY A 1 79 ? -18.661 -13.304 11.776 1.00 53.53 79 GLY A O 1
ATOM 624 N N . LYS A 1 80 ? -17.245 -12.394 10.303 1.00 50.88 80 LYS A N 1
ATOM 625 C CA . LYS A 1 80 ? -17.437 -13.453 9.287 1.00 50.88 80 LYS A CA 1
ATOM 626 C C . LYS A 1 80 ? -16.643 -14.732 9.564 1.00 50.88 80 LYS A C 1
ATOM 628 O O . LYS A 1 80 ? -17.028 -15.788 9.066 1.00 50.88 80 LYS A O 1
ATOM 633 N N . LYS A 1 81 ? -15.569 -14.674 10.365 1.00 49.66 81 LYS A N 1
ATOM 634 C CA . LYS A 1 81 ? -14.821 -15.881 10.768 1.00 49.66 81 LYS A CA 1
ATOM 635 C C . LYS A 1 81 ? -15.596 -16.766 11.744 1.00 49.66 81 LYS A C 1
ATOM 637 O O . LYS A 1 81 ? -15.405 -17.975 11.718 1.00 49.66 81 LYS A O 1
ATOM 642 N N . GLU A 1 82 ? -16.486 -16.194 12.550 1.00 50.56 82 GLU A N 1
ATOM 643 C CA . GLU A 1 82 ? -17.321 -16.964 13.481 1.00 50.56 82 GLU A CA 1
ATOM 644 C C . GLU A 1 82 ? -18.521 -17.620 12.777 1.00 50.56 82 GLU A C 1
ATOM 646 O O . GLU A 1 82 ? -18.924 -18.715 13.153 1.00 50.56 82 GLU A O 1
ATOM 651 N N . ALA A 1 83 ? -19.030 -17.026 11.691 1.00 54.25 83 ALA A N 1
ATOM 652 C CA . ALA A 1 83 ? -20.166 -17.574 10.946 1.00 54.25 83 ALA A CA 1
ATOM 653 C C . ALA A 1 83 ? -19.828 -18.801 10.069 1.00 54.25 83 ALA A C 1
ATOM 655 O O . ALA A 1 83 ? -20.723 -19.564 9.736 1.00 54.25 83 ALA A O 1
ATOM 656 N N . GLN A 1 84 ? -18.559 -19.016 9.695 1.00 53.31 84 GLN A N 1
ATOM 657 C CA . GLN A 1 84 ? -18.144 -20.144 8.835 1.00 53.31 84 GLN A CA 1
ATOM 658 C C . GLN A 1 84 ? -17.471 -21.307 9.583 1.00 53.31 84 GLN A C 1
ATOM 660 O O . GLN A 1 84 ? -17.133 -22.306 8.960 1.00 53.31 84 GLN A O 1
ATOM 665 N N . MET A 1 85 ? -17.294 -21.220 10.906 1.00 49.56 85 MET A N 1
ATOM 666 C CA . MET A 1 85 ? -16.765 -22.332 11.716 1.00 49.56 85 MET A CA 1
ATOM 667 C C . MET A 1 85 ? -17.872 -23.126 12.440 1.00 49.56 85 MET A C 1
ATOM 669 O O . MET A 1 85 ? -17.570 -24.035 13.206 1.00 49.56 85 MET A O 1
ATOM 673 N N . GLY A 1 86 ? -19.145 -22.789 12.189 1.00 46.38 86 GLY A N 1
ATOM 674 C CA . GLY A 1 86 ? -20.327 -23.430 12.781 1.00 46.38 86 GLY A CA 1
ATOM 675 C C . GLY A 1 86 ? -21.085 -24.410 11.875 1.00 46.38 86 GLY A C 1
ATOM 676 O O . GLY A 1 86 ? -22.043 -25.010 12.341 1.00 46.38 86 GLY A O 1
ATOM 677 N N . GLU A 1 87 ? -20.678 -24.605 10.617 1.00 50.91 87 GLU A N 1
ATOM 678 C CA . GLU A 1 87 ? -21.273 -25.608 9.714 1.00 50.91 87 GLU A CA 1
ATOM 679 C C . GLU A 1 87 ? -20.232 -26.671 9.341 1.00 50.91 87 GLU A C 1
ATOM 681 O O . GLU A 1 87 ? -19.632 -26.668 8.271 1.00 50.91 87 GLU A O 1
ATOM 686 N N . SER A 1 88 ? -19.965 -27.567 10.285 1.00 46.34 88 SER A N 1
ATOM 687 C CA . SER A 1 88 ? -19.556 -28.947 9.999 1.00 46.34 88 SER A CA 1
ATOM 688 C C . SER A 1 88 ? -19.896 -29.795 11.224 1.00 46.34 88 SER A C 1
ATOM 690 O O . SER A 1 88 ? -19.050 -30.062 12.074 1.00 46.34 88 SER A O 1
ATOM 692 N N . GLU A 1 89 ? -21.182 -30.137 11.329 1.00 40.50 89 GLU A N 1
ATOM 693 C CA . GLU A 1 89 ? -21.608 -31.419 11.907 1.00 40.50 89 GLU A CA 1
ATOM 694 C C . GLU A 1 89 ? -21.469 -32.519 10.848 1.00 40.50 89 GLU A C 1
ATOM 696 O O . GLU A 1 89 ? -21.737 -32.228 9.656 1.00 40.50 89 GLU A O 1
#

Radius of gyration: 16.65 Å; chains: 1; bounding box: 37×39×33 Å

Foldseek 3Di:
DPPPPPPPPPPPQQAAEAELDDVVVVVVVVVVVVVDDPVVVVRYHYYNDLVGVVVVCCVVDPLQCDAVVSPGNHDHPVVVVVVVVPPDD

InterPro domains:
  IPR001251 CRAL-TRIO lipid binding domain [PF00650] (2-72)
  IPR001251 CRAL-TRIO lipid binding domain [PS50191] (1-78)
  IPR001251 CRAL-TRIO lipid binding domain [cd00170] (1-73)
  IPR036865 CRAL-TRIO lipid binding domain superfamily [G3DSA:3.40.525.10] (1-88)
  IPR036865 CRAL-TRIO lipid binding domain superfamily [SSF52087] (2-79)
  IPR051026 Phosphatidylinositol/phosphatidylcholine transfer [PTHR45657] (1-74)